Protein AF-A0A0T5ZIV1-F1 (afdb_monomer_lite)

pLDDT: mean 85.48, std 15.52, range [45.72, 97.94]

Secondary structure (DSSP, 8-state):
-EEEEEEEETTS--EEEEESSPPPTT-SEEEEEEEEETTSSPPTT-S-TTSEEEEEGGGEEEEE--GGGGT--TT--TT------PPPP-----HHHHHHHHH-

Radius of gyration: 23.07 Å; chains: 1; bounding box: 34×55×52 Å

Structure (mmCIF, N/CA/C/O backbone):
data_AF-A0A0T5ZIV1-F1
#
_entry.id   AF-A0A0T5ZIV1-F1
#
loop_
_atom_site.group_PDB
_atom_site.id
_atom_site.type_symbol
_atom_site.label_atom_id
_atom_site.label_alt_id
_atom_site.label_comp_id
_atom_site.label_asym_id
_atom_site.label_entity_id
_atom_site.label_seq_id
_atom_site.pdbx_PDB_ins_code
_atom_site.Cartn_x
_atom_site.Cartn_y
_atom_site.Cartn_z
_atom_site.occupancy
_atom_site.B_iso_or_equiv
_atom_site.auth_seq_id
_atom_site.auth_comp_id
_atom_site.auth_asym_id
_atom_site.auth_atom_id
_atom_site.pdbx_PDB_model_num
ATOM 1 N N . MET A 1 1 ? 6.982 -11.076 1.016 1.00 89.06 1 MET A N 1
ATOM 2 C CA . MET A 1 1 ? 6.802 -9.856 1.830 1.00 89.06 1 MET A CA 1
ATOM 3 C C . MET A 1 1 ? 7.751 -8.710 1.454 1.00 89.06 1 MET A C 1
ATOM 5 O O . MET A 1 1 ? 8.965 -8.836 1.584 1.00 89.06 1 MET A O 1
ATOM 9 N N . ILE A 1 2 ? 7.175 -7.580 1.044 1.00 95.88 2 ILE A N 1
ATOM 10 C CA . ILE A 1 2 ? 7.786 -6.269 0.791 1.00 95.88 2 ILE A CA 1
ATOM 11 C C . ILE A 1 2 ? 7.504 -5.393 2.014 1.00 95.88 2 ILE A C 1
ATOM 13 O O . ILE A 1 2 ? 6.345 -5.185 2.369 1.00 95.88 2 ILE A O 1
ATOM 17 N N . ARG A 1 3 ? 8.548 -4.897 2.680 1.00 95.06 3 ARG A N 1
ATOM 18 C CA . ARG A 1 3 ? 8.405 -4.136 3.931 1.00 95.06 3 ARG A CA 1
ATOM 19 C C . ARG A 1 3 ? 8.420 -2.636 3.694 1.00 95.06 3 ARG A C 1
ATOM 21 O O . ARG A 1 3 ? 9.196 -2.157 2.872 1.00 95.06 3 ARG A O 1
ATOM 28 N N . GLY A 1 4 ? 7.628 -1.916 4.483 1.00 95.06 4 GLY A N 1
ATOM 29 C CA . GLY A 1 4 ? 7.664 -0.454 4.525 1.00 95.06 4 GLY A CA 1
ATOM 30 C C . GLY A 1 4 ? 7.225 0.222 3.226 1.00 95.06 4 GLY A C 1
ATOM 31 O O . GLY A 1 4 ? 7.747 1.281 2.894 1.00 95.06 4 GLY A O 1
ATOM 32 N N . ALA A 1 5 ? 6.285 -0.379 2.493 1.00 97.19 5 ALA A N 1
ATOM 33 C CA . ALA A 1 5 ? 5.617 0.315 1.399 1.00 97.19 5 ALA A CA 1
ATOM 34 C C . ALA A 1 5 ? 4.782 1.478 1.959 1.00 97.19 5 ALA A C 1
ATOM 36 O O . ALA A 1 5 ? 4.236 1.375 3.063 1.00 97.19 5 ALA A O 1
ATOM 37 N N . VAL A 1 6 ? 4.660 2.568 1.199 1.00 97.69 6 VAL A N 1
ATOM 38 C CA . VAL A 1 6 ? 3.836 3.721 1.584 1.00 97.69 6 VAL A CA 1
ATOM 39 C C . VAL A 1 6 ? 2.562 3.738 0.750 1.00 97.69 6 VAL A C 1
ATOM 41 O O . VAL A 1 6 ? 2.604 3.804 -0.476 1.00 97.69 6 VAL A O 1
ATOM 44 N N . VAL A 1 7 ? 1.411 3.686 1.411 1.00 97.88 7 VAL A N 1
ATOM 45 C CA . VAL A 1 7 ? 0.099 3.808 0.773 1.00 97.88 7 VAL A CA 1
ATOM 46 C C . VAL A 1 7 ? -0.355 5.253 0.893 1.00 97.88 7 VAL A C 1
ATOM 48 O O . VAL A 1 7 ? -0.634 5.739 1.991 1.00 97.88 7 VAL A O 1
ATOM 51 N N . HIS A 1 8 ? -0.433 5.943 -0.241 1.00 97.88 8 HIS A N 1
ATOM 52 C CA . HIS A 1 8 ? -0.894 7.324 -0.308 1.00 97.88 8 HIS A CA 1
ATOM 53 C C . HIS A 1 8 ? -2.403 7.328 -0.536 1.00 97.88 8 HIS A C 1
ATOM 55 O O . HIS A 1 8 ? -2.877 7.100 -1.648 1.00 97.88 8 HIS A O 1
ATOM 61 N N . MET A 1 9 ? -3.164 7.547 0.532 1.00 96.38 9 MET A N 1
ATOM 62 C CA . MET A 1 9 ? -4.627 7.536 0.516 1.00 96.38 9 MET A CA 1
ATOM 63 C C . MET A 1 9 ? -5.200 8.821 -0.109 1.00 96.38 9 MET A C 1
ATOM 65 O O . MET A 1 9 ? -4.609 9.901 -0.045 1.00 96.38 9 MET A O 1
ATOM 69 N N . THR A 1 10 ? -6.377 8.736 -0.725 1.00 96.94 10 THR A N 1
ATOM 70 C CA . THR A 1 10 ? -7.058 9.907 -1.288 1.00 96.94 10 THR A CA 1
ATOM 71 C C . THR A 1 10 ? -7.620 10.790 -0.184 1.00 96.94 10 THR A C 1
ATOM 73 O O . THR A 1 10 ? -8.601 10.431 0.452 1.00 96.94 10 THR A O 1
ATOM 76 N N . GLY A 1 11 ? -7.036 11.980 -0.014 1.00 94.25 11 GLY A N 1
ATOM 77 C CA . GLY A 1 11 ? -7.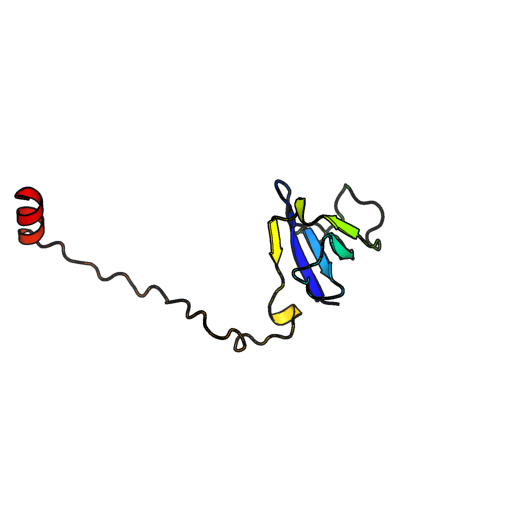543 12.980 0.935 1.00 94.25 11 GLY A CA 1
ATOM 78 C C . GLY A 1 11 ? -7.148 12.724 2.391 1.00 94.25 11 GLY A C 1
ATOM 79 O O . GLY A 1 11 ? -7.633 13.427 3.266 1.00 94.25 11 GLY A O 1
ATOM 80 N N . GLU A 1 12 ? -6.256 11.764 2.635 1.00 93.12 12 GLU A N 1
ATOM 81 C CA . GLU A 1 12 ? -5.835 11.327 3.967 1.00 93.12 12 GLU A CA 1
ATOM 82 C C . GLU A 1 12 ? -4.302 11.258 4.059 1.00 93.12 12 GLU A C 1
ATOM 84 O O . GLU A 1 12 ? -3.603 11.220 3.042 1.00 93.12 12 GLU A O 1
ATOM 89 N N . GLN A 1 13 ? -3.766 11.229 5.282 1.00 92.69 13 GLN A N 1
ATOM 90 C CA . GLN A 1 13 ? -2.324 11.080 5.510 1.00 92.69 13 GLN A CA 1
ATOM 91 C C . GLN A 1 13 ? -1.830 9.692 5.035 1.00 92.69 13 GLN A C 1
ATOM 93 O O . GLN A 1 13 ? -2.498 8.689 5.296 1.00 92.69 13 GLN A O 1
ATOM 98 N N . PRO A 1 14 ? -0.646 9.597 4.394 1.00 96.94 14 PRO A N 1
ATOM 99 C CA . PRO A 1 14 ? -0.049 8.322 4.008 1.00 96.94 14 PRO A CA 1
ATOM 100 C C . PRO A 1 14 ? 0.195 7.351 5.169 1.00 96.94 14 PRO A C 1
ATOM 102 O O . PRO A 1 14 ? 0.442 7.753 6.311 1.00 96.94 14 PRO A O 1
ATOM 105 N N . LEU A 1 15 ? 0.188 6.059 4.844 1.00 97.31 15 LEU A N 1
ATOM 106 C CA . LEU A 1 15 ? 0.362 4.959 5.791 1.00 97.31 15 LEU A CA 1
ATOM 107 C C . LEU A 1 15 ? 1.527 4.063 5.373 1.00 97.31 15 LEU A C 1
ATOM 109 O O . LEU A 1 15 ? 1.687 3.753 4.197 1.00 97.31 15 LEU A O 1
ATOM 113 N N . LEU A 1 16 ? 2.314 3.611 6.343 1.00 97.44 16 LEU A N 1
ATOM 114 C CA . LEU A 1 16 ? 3.330 2.580 6.163 1.00 97.44 16 LEU A CA 1
ATOM 115 C C . LEU A 1 16 ? 2.705 1.201 6.340 1.00 97.44 16 LEU A C 1
ATOM 117 O O . LEU A 1 16 ? 2.020 0.958 7.333 1.00 97.44 16 LEU A O 1
ATOM 121 N N . VAL A 1 17 ? 2.988 0.286 5.420 1.00 97.50 17 VAL A N 1
ATOM 122 C CA . VAL A 1 17 ? 2.451 -1.079 5.433 1.00 97.50 17 VAL A CA 1
ATOM 123 C C . VAL A 1 17 ? 3.498 -2.087 4.967 1.00 97.50 17 VAL A C 1
ATOM 125 O O . VAL A 1 17 ? 4.471 -1.734 4.300 1.00 97.50 17 VAL A O 1
ATOM 128 N N . ASP A 1 18 ? 3.266 -3.356 5.278 1.00 97.19 18 ASP A N 1
ATOM 129 C CA . ASP A 1 18 ? 3.988 -4.470 4.673 1.00 97.19 18 ASP A CA 1
ATOM 130 C C . ASP A 1 18 ? 3.051 -5.199 3.695 1.00 97.19 18 ASP A C 1
ATOM 132 O O . ASP A 1 18 ? 1.914 -5.539 4.040 1.00 97.19 18 ASP A O 1
ATOM 136 N N . LEU A 1 19 ? 3.519 -5.422 2.466 1.00 97.50 19 LEU A N 1
ATOM 137 C CA . LEU A 1 19 ? 2.779 -6.107 1.401 1.00 97.50 19 LEU A CA 1
ATOM 138 C C . LEU A 1 19 ? 3.277 -7.540 1.267 1.00 97.50 19 LEU A C 1
ATOM 140 O O . LEU A 1 19 ? 4.476 -7.792 1.384 1.00 97.50 19 LEU A O 1
ATOM 144 N N . GLU A 1 20 ? 2.401 -8.491 0.956 1.00 93.44 20 GLU A N 1
ATOM 145 C CA . GLU A 1 20 ? 2.865 -9.862 0.716 1.00 93.44 20 GLU A CA 1
ATOM 146 C C . GLU A 1 20 ? 3.597 -9.973 -0.632 1.00 93.44 20 GLU A C 1
ATOM 148 O O . GLU A 1 2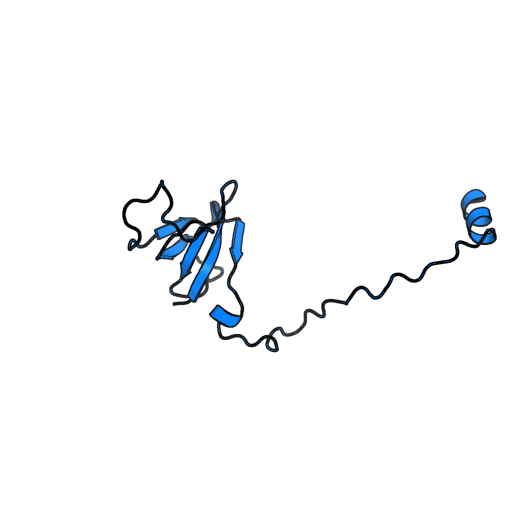0 ? 4.691 -10.544 -0.712 1.00 93.44 20 GLU A O 1
ATOM 153 N N . ALA A 1 21 ? 3.039 -9.328 -1.660 1.00 93.38 21 ALA A N 1
ATOM 154 C CA . ALA A 1 21 ? 3.535 -9.309 -3.030 1.00 93.38 21 ALA A CA 1
ATOM 155 C C . ALA A 1 21 ? 3.362 -7.922 -3.676 1.00 93.38 21 ALA A C 1
ATOM 157 O O . ALA A 1 21 ? 2.711 -7.036 -3.120 1.00 93.38 21 ALA A O 1
ATOM 158 N N . VAL A 1 22 ? 3.960 -7.741 -4.856 1.00 94.50 22 VAL A N 1
ATOM 159 C CA . VAL A 1 22 ? 3.763 -6.539 -5.678 1.00 94.50 22 VAL A CA 1
ATOM 160 C C . VAL A 1 22 ? 2.317 -6.515 -6.193 1.00 94.50 22 VAL A C 1
ATOM 162 O O . VAL A 1 22 ? 1.886 -7.528 -6.747 1.00 94.50 22 VAL A O 1
ATOM 165 N N . PRO A 1 23 ? 1.594 -5.387 -6.061 1.00 94.94 23 PRO A N 1
ATOM 166 C CA . PRO A 1 23 ? 0.296 -5.182 -6.698 1.00 94.94 23 PRO A CA 1
ATOM 167 C C . PRO A 1 23 ? 0.282 -5.502 -8.193 1.00 94.94 23 PRO A C 1
ATOM 169 O O . PRO A 1 23 ? 1.175 -5.081 -8.933 1.00 94.94 23 PRO A O 1
ATOM 172 N N . LEU A 1 24 ? -0.758 -6.196 -8.650 1.00 94.38 24 LEU A N 1
ATOM 173 C CA . LEU A 1 24 ? -0.989 -6.485 -10.062 1.00 94.38 24 LEU A CA 1
ATOM 174 C C . LEU A 1 24 ? -2.016 -5.510 -10.663 1.00 94.38 24 LEU A C 1
ATOM 176 O O . LEU A 1 24 ? -2.920 -5.058 -9.961 1.00 94.38 24 LEU A O 1
ATOM 180 N N . PRO A 1 25 ? -1.964 -5.229 -11.982 1.00 92.81 25 PRO A N 1
ATOM 181 C CA . PRO A 1 25 ? -2.908 -4.309 -12.630 1.00 92.81 25 PRO A CA 1
ATOM 182 C C . PRO A 1 25 ? -4.393 -4.695 -12.514 1.00 92.81 25 PRO A C 1
ATOM 184 O O . PRO A 1 25 ? -5.255 -3.848 -12.721 1.00 92.81 25 PRO A O 1
ATOM 187 N N . GLY A 1 26 ? -4.695 -5.969 -12.239 1.00 95.19 26 GLY A N 1
ATOM 188 C CA . GLY A 1 26 ? -6.062 -6.480 -12.100 1.00 95.19 26 GLY A CA 1
ATOM 189 C C . GLY A 1 26 ? -6.602 -6.493 -10.668 1.00 95.19 26 GLY A C 1
ATOM 190 O O . GLY A 1 26 ? -7.761 -6.858 -10.474 1.00 95.19 26 GLY A O 1
ATOM 191 N N . ASP A 1 27 ? -5.792 -6.134 -9.670 1.00 96.50 27 ASP A N 1
ATOM 192 C CA . ASP A 1 27 ? -6.224 -6.172 -8.277 1.00 96.50 27 ASP A CA 1
ATOM 193 C C . ASP A 1 27 ? -7.258 -5.070 -8.000 1.00 96.50 27 ASP A C 1
ATOM 195 O O . ASP A 1 27 ? -7.096 -3.913 -8.386 1.00 96.50 27 ASP A O 1
ATOM 199 N N . THR A 1 28 ? -8.330 -5.409 -7.283 1.00 97.06 28 THR A N 1
ATOM 200 C CA . THR A 1 28 ? -9.373 -4.444 -6.883 1.00 97.06 28 THR A CA 1
ATOM 201 C C . THR A 1 28 ? -9.177 -3.913 -5.464 1.00 97.06 28 THR A C 1
ATOM 203 O O . THR A 1 28 ? -9.758 -2.893 -5.085 1.00 97.06 28 THR A O 1
ATOM 206 N N . VAL A 1 29 ? -8.330 -4.582 -4.681 1.00 97.94 29 VAL A N 1
ATOM 207 C CA . VAL A 1 29 ? -7.977 -4.223 -3.306 1.00 97.94 29 VAL A CA 1
ATOM 208 C C . VAL A 1 29 ? -6.481 -4.411 -3.075 1.00 97.94 29 VAL A C 1
ATOM 210 O O . VAL A 1 29 ? -5.869 -5.326 -3.622 1.00 97.94 29 VAL A O 1
ATOM 213 N N . LEU A 1 30 ? -5.904 -3.575 -2.221 1.00 97.75 30 LEU A N 1
ATOM 214 C CA . LEU A 1 30 ? -4.582 -3.775 -1.653 1.00 97.75 30 LEU A CA 1
ATOM 215 C C . LEU A 1 30 ? -4.724 -4.577 -0.357 1.00 97.75 30 LEU A C 1
ATOM 217 O O . LEU A 1 30 ? -5.427 -4.151 0.562 1.00 97.75 30 LEU A O 1
ATOM 221 N N . VAL A 1 31 ? -4.050 -5.723 -0.277 1.00 97.50 31 VAL A N 1
ATOM 222 C CA . VAL A 1 31 ? -3.968 -6.532 0.946 1.00 97.50 31 VAL A CA 1
ATOM 223 C C . VAL A 1 31 ? -2.612 -6.299 1.600 1.00 97.50 31 VAL A C 1
ATOM 225 O O . VAL A 1 31 ? -1.570 -6.478 0.967 1.00 97.50 31 VAL A O 1
ATOM 228 N N . CYS A 1 32 ? -2.618 -5.887 2.863 1.00 97.62 32 CYS A N 1
ATOM 229 C CA . CYS A 1 32 ? -1.404 -5.541 3.590 1.00 97.62 32 CYS A CA 1
ATOM 230 C C . CYS A 1 32 ? -1.503 -5.854 5.088 1.00 97.62 32 CYS A C 1
ATOM 232 O O . CYS A 1 32 ? -2.546 -6.254 5.601 1.00 97.62 32 CYS A O 1
ATOM 234 N N . SER A 1 33 ? -0.390 -5.699 5.796 1.00 97.56 33 SER A N 1
ATOM 235 C CA . SER A 1 33 ? -0.276 -5.913 7.243 1.00 97.56 33 SER A CA 1
ATOM 236 C C . SER A 1 33 ? 0.589 -4.823 7.879 1.00 97.56 33 SER A C 1
ATOM 238 O O . SER A 1 33 ? 1.173 -3.999 7.168 1.00 97.56 33 SER A O 1
ATOM 240 N N . ASN A 1 34 ? 0.687 -4.817 9.214 1.00 96.19 34 ASN A N 1
ATOM 241 C CA . ASN A 1 34 ? 1.612 -3.945 9.949 1.00 96.19 34 ASN A CA 1
ATOM 242 C C . ASN A 1 34 ? 1.401 -2.448 9.643 1.00 96.19 34 ASN A C 1
ATOM 244 O O . ASN A 1 34 ? 2.346 -1.701 9.368 1.00 96.19 34 ASN A O 1
ATOM 248 N N . LEU A 1 35 ? 0.131 -2.035 9.626 1.00 96.75 35 LEU A N 1
ATOM 249 C CA . LEU A 1 35 ? -0.291 -0.695 9.239 1.00 96.75 35 LEU A CA 1
ATOM 250 C C . LEU A 1 35 ? 0.114 0.329 10.308 1.00 96.75 35 LEU A C 1
ATOM 252 O O . LEU A 1 35 ? -0.232 0.211 11.485 1.00 96.75 35 LEU A O 1
ATOM 256 N N . ARG A 1 36 ? 0.871 1.341 9.887 1.00 96.38 36 ARG A N 1
ATOM 257 C CA . ARG A 1 36 ? 1.480 2.365 10.742 1.00 96.38 36 ARG A CA 1
ATOM 258 C C . ARG A 1 36 ? 1.291 3.747 10.127 1.00 96.38 36 ARG A C 1
ATOM 260 O O . ARG A 1 36 ? 1.277 3.897 8.910 1.00 96.38 36 ARG A O 1
ATOM 267 N N . ALA A 1 37 ? 1.204 4.777 10.956 1.00 94.81 37 ALA A N 1
ATOM 268 C CA . ALA A 1 37 ? 1.425 6.146 10.504 1.00 94.81 37 ALA A CA 1
ATOM 269 C C . ALA A 1 37 ? 2.873 6.299 10.000 1.00 94.81 37 ALA A C 1
ATOM 271 O O . ALA A 1 37 ? 3.744 5.505 10.359 1.00 94.81 37 ALA A O 1
ATOM 272 N N . THR A 1 38 ? 3.173 7.348 9.231 1.00 88.38 38 THR A N 1
ATOM 273 C CA . THR A 1 38 ? 4.547 7.623 8.757 1.00 88.38 38 THR A CA 1
ATOM 274 C C . THR A 1 38 ? 5.566 7.791 9.893 1.00 88.38 38 THR A C 1
ATOM 276 O O . THR A 1 38 ? 6.742 7.506 9.705 1.00 88.38 38 THR A O 1
ATOM 279 N N . GLY A 1 39 ? 5.121 8.165 11.099 1.00 87.50 39 GLY A N 1
ATOM 280 C CA . GLY A 1 39 ? 5.940 8.166 12.320 1.00 87.50 39 GLY A CA 1
ATOM 281 C C . GLY A 1 39 ? 6.157 6.786 12.967 1.00 87.50 39 GLY A C 1
ATOM 282 O O . GLY A 1 39 ? 6.663 6.710 14.083 1.00 87.50 39 GLY A O 1
ATOM 283 N N . GLY A 1 40 ? 5.719 5.697 12.329 1.00 89.81 40 GLY A N 1
ATOM 284 C CA . GLY A 1 40 ? 5.876 4.312 12.791 1.00 89.81 40 GLY A CA 1
ATOM 285 C C . GLY A 1 40 ? 4.863 3.846 13.844 1.00 89.81 40 GLY A C 1
ATOM 286 O O . GLY A 1 40 ? 4.818 2.660 14.159 1.00 89.81 40 GLY A O 1
ATOM 287 N N . GLN A 1 41 ? 4.036 4.748 14.374 1.00 94.12 41 GLN A N 1
ATOM 288 C CA . GLN A 1 41 ? 3.034 4.430 15.396 1.00 94.12 41 GLN A CA 1
ATOM 289 C C . GLN A 1 41 ? 1.772 3.802 14.798 1.00 94.12 41 GLN A C 1
ATOM 291 O O . GLN A 1 41 ? 1.417 4.064 13.650 1.00 94.12 41 GLN A O 1
ATOM 296 N N . ARG A 1 42 ? 1.053 3.014 15.602 1.00 95.75 42 ARG A N 1
ATOM 297 C CA . ARG A 1 42 ? -0.266 2.468 15.252 1.00 95.75 42 ARG A CA 1
ATOM 298 C C . ARG A 1 42 ? -1.281 3.613 15.062 1.00 95.75 42 ARG A C 1
ATOM 300 O O . ARG A 1 42 ? -1.426 4.416 15.986 1.00 95.75 42 ARG A O 1
ATOM 307 N N . PRO A 1 43 ? -1.998 3.709 13.928 1.00 94.31 43 PRO A N 1
ATOM 308 C CA . PRO A 1 43 ? -3.027 4.730 13.750 1.00 94.31 43 PRO A CA 1
ATOM 309 C C . PRO A 1 43 ? -4.187 4.563 14.731 1.00 94.31 43 PRO A C 1
ATOM 311 O O . PRO A 1 43 ? -4.504 3.454 15.155 1.00 94.31 43 PRO A O 1
ATOM 314 N N . SER A 1 44 ? -4.844 5.670 15.072 1.00 93.19 44 SER A N 1
ATOM 315 C CA . SER A 1 44 ? -5.943 5.692 16.048 1.00 93.19 44 SER A CA 1
ATOM 316 C C . SER A 1 44 ? -7.204 4.961 15.582 1.00 93.19 44 SER A C 1
ATOM 318 O O . SER A 1 44 ? -8.011 4.561 16.414 1.00 93.19 44 SER A O 1
ATOM 320 N N . PHE A 1 45 ? -7.378 4.797 14.269 1.00 92.56 45 PHE A N 1
ATOM 321 C CA . PHE A 1 45 ? -8.564 4.195 13.656 1.00 92.56 45 PHE A CA 1
ATOM 322 C C . PHE A 1 45 ? -8.462 2.676 13.450 1.00 92.56 45 PHE A C 1
ATOM 324 O O . PHE A 1 45 ? -9.395 2.075 12.923 1.00 92.56 45 PHE A O 1
ATOM 331 N N . ILE A 1 46 ? -7.349 2.048 13.838 1.00 94.56 46 ILE A N 1
ATOM 332 C CA . ILE A 1 46 ? -7.228 0.586 13.880 1.00 94.56 46 ILE A CA 1
ATOM 333 C C . ILE A 1 46 ? -7.137 0.126 15.329 1.00 94.56 46 ILE A C 1
ATOM 335 O O . ILE A 1 46 ? -6.723 0.899 16.188 1.00 94.56 46 ILE A O 1
ATOM 339 N N . ASP A 1 47 ? -7.504 -1.125 15.604 1.00 94.25 47 ASP A N 1
ATOM 340 C CA . ASP A 1 47 ? -7.404 -1.717 16.943 1.00 94.25 47 ASP A CA 1
ATOM 34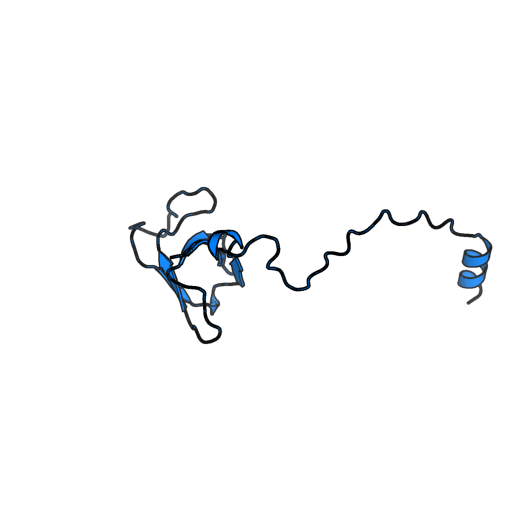1 C C . ASP A 1 47 ? -6.159 -2.615 17.053 1.00 94.25 47 ASP A C 1
ATOM 343 O O . ASP A 1 47 ? -5.172 -2.258 17.700 1.00 94.25 47 ASP A O 1
ATOM 347 N N . ALA A 1 48 ? -6.129 -3.714 16.300 1.00 94.25 48 ALA A N 1
ATOM 348 C CA . ALA A 1 48 ? -5.035 -4.681 16.308 1.00 94.25 48 ALA A CA 1
ATOM 349 C C . ALA A 1 48 ? -4.016 -4.422 15.178 1.00 94.25 48 ALA A C 1
ATOM 351 O O . ALA A 1 48 ? -4.349 -4.512 13.993 1.00 94.25 48 ALA A O 1
ATOM 352 N N . ILE A 1 49 ? -2.765 -4.103 15.538 1.00 91.25 49 ILE A N 1
ATOM 353 C CA . ILE A 1 49 ? -1.679 -3.783 14.584 1.00 91.25 49 ILE A CA 1
ATOM 354 C C . ILE A 1 49 ? -1.240 -4.988 13.734 1.00 91.25 49 ILE A C 1
ATOM 356 O O . ILE A 1 49 ? -0.745 -4.822 12.620 1.00 91.25 49 ILE A O 1
ATOM 360 N N . ASP A 1 50 ? -1.447 -6.195 14.249 1.00 91.31 50 ASP A N 1
ATOM 361 C CA . ASP A 1 50 ? -1.147 -7.482 13.621 1.00 91.31 50 ASP A CA 1
ATOM 362 C C . ASP A 1 50 ? -2.284 -7.999 12.722 1.00 91.31 50 ASP A C 1
ATOM 364 O O . ASP A 1 50 ? -2.227 -9.125 12.228 1.00 91.31 50 ASP A O 1
ATOM 368 N N . SER A 1 51 ? -3.298 -7.170 12.454 1.00 96.75 51 SER A N 1
ATOM 369 C CA . SER A 1 51 ? -4.370 -7.503 11.515 1.00 96.75 51 SER A CA 1
ATOM 370 C C . SER A 1 51 ? -3.887 -7.544 10.063 1.00 96.75 51 SER A C 1
ATOM 372 O O . SER A 1 51 ? -2.931 -6.873 9.661 1.00 96.75 51 SER A O 1
ATOM 374 N N . THR A 1 52 ? -4.627 -8.287 9.240 1.00 97.12 52 THR A N 1
ATOM 375 C CA . THR A 1 52 ? -4.626 -8.103 7.786 1.00 97.12 52 THR A CA 1
ATOM 376 C C . THR A 1 52 ? -5.607 -6.997 7.422 1.00 97.12 52 THR A C 1
ATOM 378 O O . THR A 1 52 ? -6.768 -7.024 7.828 1.00 97.12 52 THR A O 1
ATOM 381 N N . PHE A 1 53 ? -5.147 -6.038 6.631 1.00 97.25 53 PHE A N 1
ATOM 382 C CA . PHE A 1 53 ? -5.939 -4.920 6.146 1.00 97.25 53 PHE A CA 1
ATOM 383 C C . PHE A 1 53 ? -6.232 -5.113 4.662 1.00 97.25 53 PHE A C 1
ATOM 385 O O . PHE A 1 53 ? -5.357 -5.501 3.887 1.00 97.25 53 PHE A O 1
ATOM 392 N N . VAL A 1 54 ? -7.473 -4.835 4.274 1.00 97.44 54 VAL A N 1
ATOM 393 C CA . VAL A 1 54 ? -7.939 -4.901 2.888 1.00 97.44 54 VAL A CA 1
ATOM 394 C C . VAL A 1 54 ? -8.463 -3.520 2.522 1.00 97.44 54 VAL A C 1
ATOM 396 O O . VAL A 1 54 ? -9.462 -3.070 3.080 1.00 97.44 54 VAL A O 1
ATOM 399 N N . ILE A 1 55 ? -7.768 -2.831 1.620 1.00 96.81 55 ILE A N 1
ATOM 400 C CA . ILE A 1 55 ? -8.048 -1.435 1.266 1.00 96.81 55 ILE A CA 1
ATOM 401 C C . ILE A 1 55 ? -8.464 -1.370 -0.209 1.00 96.81 55 ILE A C 1
ATOM 403 O O . ILE A 1 55 ? -7.684 -1.777 -1.069 1.00 96.81 55 ILE A O 1
ATOM 407 N N . PRO A 1 56 ? -9.656 -0.856 -0.554 1.00 97.44 56 PRO A N 1
ATOM 408 C CA . PRO A 1 56 ? -10.047 -0.673 -1.950 1.00 97.44 56 PRO A CA 1
ATOM 409 C C . PRO A 1 56 ? -9.123 0.305 -2.684 1.00 97.44 56 PRO A C 1
ATOM 411 O O . PRO A 1 56 ? -8.880 1.408 -2.189 1.00 97.44 56 PRO A O 1
ATOM 414 N N . TYR A 1 57 ? -8.681 -0.035 -3.903 1.00 96.94 57 TYR A N 1
ATOM 415 C CA . TYR A 1 57 ? -7.833 0.870 -4.701 1.00 96.94 57 TYR A CA 1
ATOM 416 C C . TYR A 1 57 ? -8.509 2.202 -5.027 1.00 96.94 57 TYR A C 1
ATOM 418 O O . TYR A 1 57 ? -7.828 3.203 -5.205 1.00 96.94 57 TYR A O 1
ATOM 426 N N . GLN A 1 58 ? -9.844 2.249 -5.029 1.00 96.56 58 GLN A N 1
ATOM 427 C CA . GLN A 1 58 ? -10.623 3.479 -5.217 1.00 96.56 58 GLN A CA 1
ATOM 428 C C . GLN A 1 58 ? -10.285 4.573 -4.186 1.00 96.56 58 GLN A C 1
ATOM 430 O O . GLN A 1 58 ? -10.497 5.755 -4.453 1.00 96.56 58 GLN A O 1
ATOM 435 N N . HIS A 1 59 ? -9.750 4.198 -3.020 1.00 96.88 59 HIS A N 1
ATOM 436 C CA . HIS A 1 59 ? -9.342 5.126 -1.965 1.00 96.88 59 HIS A CA 1
ATOM 437 C C . HIS A 1 59 ? -7.827 5.375 -1.921 1.00 96.88 59 HIS A C 1
ATOM 439 O O . HIS A 1 59 ? -7.365 6.115 -1.056 1.00 96.88 59 HIS A O 1
ATOM 445 N N . ILE A 1 60 ? -7.054 4.797 -2.843 1.00 97.31 60 ILE A N 1
ATOM 446 C CA . ILE A 1 60 ? -5.594 4.911 -2.911 1.00 97.31 60 ILE A CA 1
ATOM 447 C C . ILE A 1 60 ? -5.228 5.772 -4.126 1.00 97.31 60 ILE A C 1
ATOM 449 O O . ILE A 1 60 ? -5.675 5.508 -5.237 1.00 97.31 60 ILE A O 1
ATOM 453 N N . ARG A 1 61 ? -4.389 6.795 -3.934 1.00 96.94 61 ARG A N 1
ATOM 454 C CA . ARG A 1 61 ? -3.810 7.588 -5.032 1.00 96.94 61 ARG A CA 1
ATOM 455 C C . ARG A 1 61 ? -2.698 6.821 -5.732 1.00 96.94 61 ARG A C 1
ATOM 457 O O . ARG A 1 61 ? -2.690 6.734 -6.953 1.00 96.94 61 ARG A O 1
ATOM 464 N N . PHE A 1 62 ? -1.759 6.291 -4.954 1.00 97.00 62 PHE A N 1
ATOM 465 C CA . PHE A 1 62 ? -0.689 5.416 -5.427 1.00 97.00 62 PHE A CA 1
ATOM 466 C C . PHE A 1 62 ? -0.049 4.655 -4.257 1.00 97.00 62 PHE A C 1
ATOM 468 O O . PHE A 1 62 ? -0.247 4.991 -3.085 1.00 97.00 62 PHE A O 1
ATOM 475 N N . VAL A 1 63 ? 0.727 3.625 -4.593 1.00 97.31 63 VAL A N 1
ATOM 476 C CA . VAL A 1 63 ? 1.542 2.856 -3.648 1.00 97.31 63 VAL A CA 1
ATOM 477 C C . VAL A 1 63 ? 3.008 3.067 -4.000 1.00 97.31 63 VAL A C 1
ATOM 479 O O . VAL A 1 63 ? 3.418 2.854 -5.138 1.00 97.31 63 VAL A O 1
ATOM 482 N N . GLU A 1 64 ? 3.794 3.488 -3.021 1.00 96.81 64 GLU A N 1
ATOM 483 C CA . GLU A 1 64 ? 5.232 3.688 -3.139 1.00 96.81 64 GLU A CA 1
ATOM 484 C C . GLU A 1 64 ? 5.965 2.462 -2.592 1.00 96.81 64 GLU A C 1
ATOM 486 O O . GLU A 1 64 ? 5.750 2.047 -1.450 1.00 96.81 64 GLU A O 1
ATOM 491 N N . ILE A 1 65 ? 6.837 1.875 -3.410 1.00 96.00 65 ILE A N 1
ATOM 492 C CA . ILE A 1 65 ? 7.674 0.740 -3.024 1.00 96.00 65 ILE A CA 1
ATOM 493 C C . ILE A 1 65 ? 9.119 1.083 -3.376 1.00 96.00 65 ILE A C 1
ATOM 495 O O . ILE A 1 65 ? 9.453 1.250 -4.549 1.00 96.00 65 ILE A O 1
ATOM 499 N N . ALA A 1 66 ? 9.984 1.160 -2.364 1.00 93.19 66 ALA A N 1
ATOM 500 C CA . ALA A 1 66 ? 11.402 1.428 -2.568 1.00 93.19 66 ALA A CA 1
ATOM 501 C C . ALA A 1 66 ? 12.071 0.318 -3.400 1.00 93.19 66 ALA A C 1
ATOM 503 O O . ALA A 1 66 ? 11.807 -0.869 -3.192 1.00 93.19 66 ALA A O 1
ATOM 504 N N . ALA A 1 67 ? 12.999 0.686 -4.291 1.00 91.31 67 ALA A N 1
ATOM 505 C CA . ALA A 1 67 ? 13.738 -0.267 -5.129 1.00 91.31 67 ALA A CA 1
ATOM 506 C C . ALA A 1 67 ? 14.437 -1.353 -4.293 1.00 91.31 67 ALA A C 1
ATOM 508 O O . ALA A 1 67 ? 14.313 -2.545 -4.587 1.00 91.31 67 ALA A O 1
ATOM 509 N N . ALA A 1 68 ? 15.054 -0.947 -3.179 1.00 89.38 68 ALA A N 1
ATOM 510 C CA . ALA A 1 68 ? 15.676 -1.852 -2.219 1.00 89.38 68 ALA A CA 1
ATOM 511 C C . ALA A 1 68 ? 14.695 -2.901 -1.659 1.00 89.38 68 ALA A C 1
ATOM 513 O O . ALA A 1 68 ? 15.071 -4.058 -1.481 1.00 89.38 68 ALA A O 1
ATOM 514 N N . ALA A 1 69 ? 13.426 -2.536 -1.437 1.00 89.12 69 ALA A N 1
ATOM 515 C CA . ALA A 1 69 ? 12.399 -3.457 -0.945 1.00 89.12 69 ALA A CA 1
ATOM 516 C C . ALA A 1 69 ? 11.953 -4.478 -2.009 1.00 89.12 69 ALA A C 1
ATOM 518 O O . ALA A 1 69 ? 11.459 -5.549 -1.661 1.00 89.12 69 ALA A O 1
ATOM 519 N N . LEU A 1 70 ? 12.165 -4.174 -3.294 1.00 87.88 70 LEU A N 1
ATOM 520 C CA . LEU A 1 70 ? 11.973 -5.099 -4.416 1.00 87.88 70 LEU A CA 1
ATOM 521 C C . LEU A 1 70 ? 13.234 -5.910 -4.744 1.00 87.88 70 LEU A C 1
ATOM 523 O O . LEU A 1 70 ? 13.214 -6.706 -5.680 1.00 87.88 70 LEU A O 1
ATOM 527 N N . GLY A 1 71 ? 14.341 -5.688 -4.029 1.00 82.50 71 GLY A N 1
ATOM 528 C CA . GLY A 1 71 ? 15.640 -6.261 -4.381 1.00 82.50 71 GLY A CA 1
ATOM 529 C C . GLY A 1 71 ? 16.210 -5.732 -5.704 1.00 82.50 71 GLY A C 1
ATOM 530 O O . GLY A 1 71 ? 17.179 -6.300 -6.207 1.00 82.50 71 GLY A O 1
ATOM 531 N N . ARG A 1 72 ? 15.636 -4.655 -6.263 1.00 74.62 72 ARG A N 1
ATOM 532 C CA . ARG A 1 72 ? 16.196 -3.944 -7.417 1.00 74.62 72 ARG A CA 1
ATOM 533 C C . ARG A 1 72 ? 17.402 -3.146 -6.944 1.00 74.62 72 ARG A C 1
ATOM 535 O O . ARG A 1 72 ? 17.314 -2.407 -5.965 1.00 74.62 72 ARG A O 1
ATOM 542 N N . ARG A 1 73 ? 18.531 -3.313 -7.629 1.00 64.81 73 ARG A N 1
ATOM 543 C CA . ARG A 1 73 ? 19.717 -2.478 -7.402 1.00 64.81 73 ARG A CA 1
ATOM 544 C C . ARG A 1 73 ? 19.508 -1.136 -8.096 1.00 64.81 73 ARG A C 1
ATOM 546 O O . ARG A 1 73 ? 18.805 -1.081 -9.100 1.00 64.81 73 ARG A O 1
ATOM 553 N N . ASP A 1 74 ? 20.171 -0.088 -7.617 1.00 58.53 74 ASP A N 1
ATOM 554 C CA . ASP A 1 74 ? 20.053 1.273 -8.168 1.00 58.53 74 ASP A CA 1
ATOM 555 C C . ASP A 1 74 ? 20.384 1.370 -9.679 1.00 58.53 74 ASP A C 1
ATOM 557 O O . ASP A 1 74 ? 20.016 2.340 -10.329 1.00 58.53 74 ASP A O 1
ATOM 561 N N . GLY A 1 75 ? 21.012 0.340 -10.268 1.00 56.53 75 GLY A N 1
ATOM 562 C CA . GLY A 1 75 ? 21.298 0.227 -11.706 1.00 56.53 75 GLY A CA 1
ATOM 563 C C . GLY A 1 75 ? 20.282 -0.555 -12.560 1.00 56.53 75 GLY A C 1
ATOM 564 O O . GLY A 1 75 ? 20.475 -0.635 -13.767 1.00 56.53 75 GLY A O 1
ATOM 565 N N . ASP A 1 76 ? 19.219 -1.131 -11.979 1.00 53.31 76 ASP A N 1
ATOM 566 C CA . ASP A 1 76 ? 18.156 -1.849 -12.723 1.00 53.31 76 ASP A CA 1
ATOM 567 C C . ASP A 1 76 ? 17.050 -0.915 -13.250 1.00 53.31 76 ASP A C 1
ATOM 569 O O . ASP A 1 76 ? 16.096 -1.361 -13.896 1.00 53.31 76 ASP A O 1
ATOM 573 N N . ALA A 1 77 ? 17.152 0.390 -12.981 1.00 54.53 77 ALA A N 1
ATOM 574 C CA . ALA A 1 77 ? 16.310 1.404 -13.599 1.00 54.53 77 ALA A CA 1
ATOM 575 C C . ALA A 1 77 ? 16.707 1.554 -15.075 1.00 54.53 77 ALA A C 1
ATOM 577 O O . ALA A 1 77 ? 17.436 2.463 -15.463 1.00 54.53 77 ALA A O 1
ATOM 578 N N . ALA A 1 78 ? 16.241 0.633 -15.914 1.00 49.72 78 ALA A N 1
ATOM 579 C CA . ALA A 1 78 ? 16.304 0.800 -17.353 1.00 49.72 78 ALA A CA 1
ATOM 580 C C . ALA A 1 78 ? 15.555 2.091 -17.746 1.00 49.72 78 ALA A C 1
ATOM 582 O O . ALA A 1 78 ? 14.328 2.116 -17.787 1.00 49.72 78 ALA A O 1
ATOM 583 N N . GLY A 1 79 ? 16.311 3.152 -18.041 1.00 47.41 79 GLY A N 1
ATOM 584 C CA . GLY A 1 79 ? 15.911 4.191 -18.990 1.00 47.41 79 GLY A CA 1
ATOM 585 C C . GLY A 1 79 ? 15.060 5.351 -18.477 1.00 47.41 79 GLY A C 1
ATOM 586 O O . GLY A 1 79 ? 14.189 5.807 -19.212 1.00 47.41 79 GLY A O 1
ATOM 587 N N . VAL A 1 80 ? 15.327 5.889 -17.286 1.00 50.03 80 VAL A N 1
ATOM 588 C CA . VAL A 1 80 ? 15.007 7.304 -17.033 1.00 50.03 80 VAL A CA 1
ATOM 589 C C . VAL A 1 80 ? 16.322 8.014 -16.757 1.00 50.03 80 VAL A C 1
ATOM 591 O O . VAL A 1 80 ? 16.773 8.074 -15.617 1.00 50.03 80 VAL A O 1
ATOM 594 N N . GLU A 1 81 ? 16.973 8.504 -17.814 1.00 45.72 81 GLU A N 1
ATOM 595 C CA . GLU A 1 81 ? 17.992 9.532 -17.627 1.00 45.72 81 GLU A CA 1
ATOM 596 C C . GLU A 1 81 ? 17.275 10.751 -17.048 1.00 45.72 81 GLU A C 1
ATOM 598 O O . GLU A 1 81 ? 16.571 11.483 -17.745 1.00 45.72 81 GLU A O 1
ATOM 603 N N . LEU A 1 82 ? 17.400 10.928 -15.733 1.00 52.03 82 LEU A N 1
ATOM 604 C CA . LEU A 1 82 ? 17.243 12.234 -15.121 1.00 52.03 82 LEU A CA 1
ATOM 605 C C . LEU A 1 82 ? 18.296 13.109 -15.793 1.00 52.03 82 LEU A C 1
ATOM 607 O O . LEU A 1 82 ? 19.478 13.008 -15.473 1.00 52.03 82 LEU A O 1
ATOM 611 N N . LEU A 1 83 ? 17.871 13.904 -16.774 1.00 56.19 83 LEU A N 1
ATOM 612 C CA . LEU A 1 83 ? 18.683 14.994 -17.281 1.00 56.19 83 LEU A CA 1
ATOM 613 C C . LEU A 1 83 ? 18.976 15.870 -16.067 1.00 56.19 83 LEU A C 1
ATOM 615 O O . LEU A 1 83 ? 18.087 16.568 -15.576 1.00 56.19 83 LEU A O 1
ATOM 619 N N . GLU A 1 84 ? 20.194 15.777 -15.539 1.00 53.44 84 GLU A N 1
ATOM 620 C CA . GLU A 1 84 ? 20.697 16.793 -14.633 1.00 53.44 84 GLU A CA 1
ATOM 621 C C . GLU A 1 84 ? 20.528 18.110 -15.385 1.00 53.44 84 GLU A C 1
ATOM 623 O O . GLU A 1 84 ? 21.115 18.308 -16.453 1.00 53.44 84 GLU A O 1
ATOM 628 N N . SER A 1 85 ? 19.648 18.981 -14.887 1.00 57.91 85 SER A N 1
ATOM 629 C CA . SER A 1 85 ? 19.578 20.351 -15.363 1.00 57.91 85 SER A CA 1
ATOM 630 C C . SER A 1 85 ? 20.932 20.966 -15.036 1.00 57.91 85 SER A C 1
ATOM 632 O O . SER A 1 85 ? 21.178 21.383 -13.901 1.00 57.91 85 SER A O 1
ATOM 634 N N . GLY A 1 86 ? 21.846 20.929 -16.006 1.00 62.47 86 GLY A N 1
ATOM 635 C CA . GLY A 1 86 ? 23.082 21.689 -15.949 1.00 62.47 86 GLY A CA 1
ATOM 636 C C . GLY A 1 86 ? 22.753 23.160 -15.687 1.00 62.47 86 GLY A C 1
ATOM 637 O O . GLY A 1 86 ? 21.617 23.581 -15.924 1.00 62.47 86 GLY A O 1
ATOM 638 N N . PRO A 1 87 ? 23.707 23.945 -15.163 1.00 60.38 87 PRO A N 1
ATOM 639 C CA . PRO A 1 87 ? 23.465 25.356 -14.897 1.00 60.38 87 PRO A CA 1
ATOM 640 C C . PRO A 1 87 ? 22.913 26.018 -16.164 1.00 60.38 87 PRO A C 1
ATOM 642 O O . PRO A 1 87 ? 23.534 25.926 -17.224 1.00 60.38 87 PRO A O 1
ATOM 645 N N . GLU A 1 88 ? 21.725 26.622 -16.051 1.00 63.66 88 GLU A N 1
ATOM 646 C CA . GLU A 1 88 ? 21.120 27.411 -17.125 1.00 63.66 88 GLU A CA 1
ATOM 647 C C . GLU A 1 88 ? 22.179 28.422 -17.588 1.00 63.66 88 GLU A C 1
ATOM 649 O O . GLU A 1 88 ? 22.694 29.171 -16.750 1.00 63.66 88 GLU A O 1
ATOM 654 N N . PRO A 1 89 ? 22.580 28.428 -18.872 1.00 59.97 89 PRO A N 1
ATOM 655 C CA . PRO A 1 89 ? 23.512 29.436 -19.345 1.00 59.97 89 PRO A CA 1
ATOM 656 C C . PRO A 1 89 ? 22.882 30.810 -19.105 1.00 59.97 89 PRO A C 1
ATOM 658 O O . PRO A 1 89 ? 21.725 31.028 -19.467 1.00 59.97 89 PRO A O 1
ATOM 661 N N . GLU A 1 90 ? 23.626 31.734 -18.493 1.00 60.47 90 GLU A N 1
ATOM 662 C CA . GLU A 1 90 ? 23.237 33.143 -18.436 1.00 60.47 90 GLU A CA 1
ATOM 663 C C . GLU A 1 90 ? 23.181 33.661 -19.877 1.00 60.47 90 GLU A C 1
ATOM 665 O O . GLU A 1 90 ? 2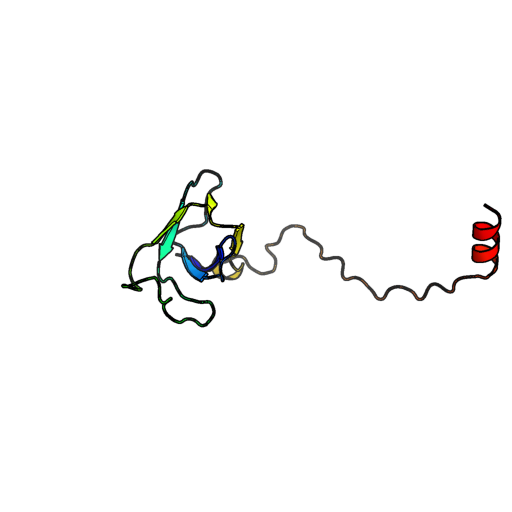4.192 34.008 -20.483 1.0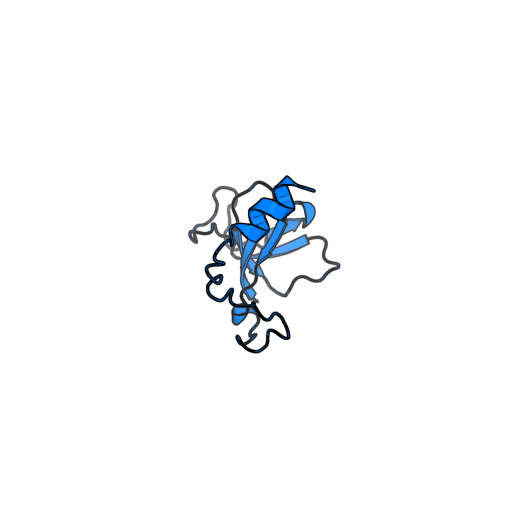0 60.47 90 GLU A O 1
ATOM 670 N N . LEU A 1 91 ? 21.991 33.616 -20.474 1.00 67.19 91 LEU A N 1
ATOM 671 C CA . LEU A 1 91 ? 21.754 34.163 -21.798 1.00 67.19 91 LEU A CA 1
ATOM 672 C C . LEU A 1 91 ? 21.825 35.690 -21.677 1.00 67.19 91 LEU A C 1
ATOM 674 O O . LEU A 1 91 ? 20.906 36.313 -21.141 1.00 67.19 91 LEU A O 1
ATOM 678 N N . GLU A 1 92 ? 22.909 36.295 -22.165 1.00 63.78 92 GLU A N 1
ATOM 679 C CA . GLU A 1 92 ? 22.977 37.743 -22.367 1.00 63.78 92 GLU A CA 1
ATOM 680 C C . GLU A 1 92 ? 21.902 38.132 -23.393 1.00 63.78 92 GLU A C 1
ATOM 682 O O . GLU A 1 92 ? 21.967 37.801 -24.57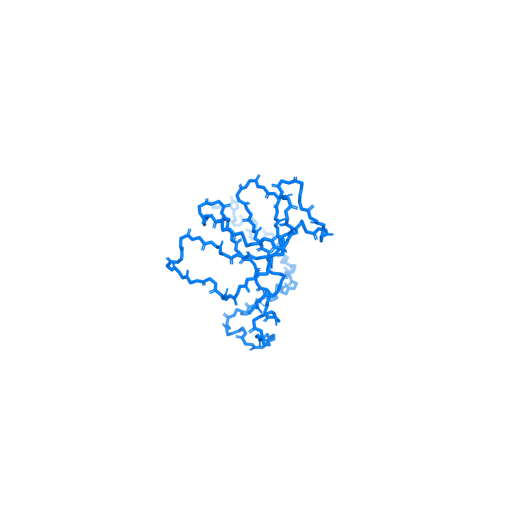7 1.00 63.78 92 GLU A O 1
ATOM 687 N N . LEU A 1 93 ? 20.839 38.774 -22.909 1.00 74.44 93 LEU A N 1
ATOM 688 C CA . LEU A 1 93 ? 19.765 39.296 -23.746 1.00 74.44 93 LEU A CA 1
ATOM 689 C C . LEU A 1 93 ? 20.296 40.490 -24.552 1.00 74.44 93 LEU A C 1
ATOM 691 O O . LEU A 1 93 ? 20.313 41.616 -24.058 1.00 74.44 93 LEU A O 1
ATOM 695 N N . ASP A 1 94 ? 20.705 40.241 -25.796 1.00 78.50 94 ASP A N 1
ATOM 696 C CA . ASP A 1 94 ? 21.166 41.283 -26.717 1.00 78.50 94 ASP A CA 1
ATOM 697 C C . ASP A 1 94 ? 20.059 42.306 -27.036 1.00 78.50 94 ASP A C 1
ATOM 699 O O . ASP A 1 94 ? 18.917 41.953 -27.356 1.00 78.50 94 ASP A O 1
ATOM 703 N N . GLU A 1 95 ? 20.404 43.600 -27.038 1.00 78.81 95 GLU A N 1
ATOM 704 C CA . GLU A 1 95 ? 19.455 44.686 -27.342 1.00 78.81 95 GLU A CA 1
ATOM 705 C C . GLU A 1 95 ? 18.811 44.565 -28.735 1.00 78.81 95 GLU A C 1
ATOM 707 O O . GLU A 1 95 ? 17.676 45.003 -28.946 1.00 78.81 95 GLU A O 1
ATOM 712 N N . ASP A 1 96 ? 19.500 43.941 -29.690 1.00 77.19 96 ASP A N 1
ATOM 713 C CA . ASP A 1 96 ? 18.971 43.704 -31.035 1.00 77.19 96 ASP A CA 1
ATOM 714 C C . ASP A 1 96 ? 17.825 42.676 -31.042 1.00 77.19 96 ASP A C 1
ATOM 716 O O . ASP A 1 96 ? 16.902 42.788 -31.856 1.00 77.19 96 ASP A O 1
ATOM 720 N N . LEU A 1 97 ? 17.828 41.709 -30.114 1.00 79.19 97 LEU A N 1
ATOM 721 C CA . LEU A 1 97 ? 16.730 40.755 -29.936 1.00 79.19 97 LEU A CA 1
ATOM 722 C C . LEU A 1 97 ? 15.485 41.465 -29.389 1.00 79.19 97 LEU A C 1
ATOM 724 O O . LEU A 1 97 ? 14.382 41.279 -29.908 1.00 79.19 97 LEU A O 1
ATOM 728 N N . LEU A 1 98 ? 15.668 42.332 -28.387 1.00 80.56 98 LEU A N 1
ATOM 729 C CA . LEU A 1 98 ? 14.586 43.128 -27.799 1.00 80.56 98 LEU A CA 1
ATOM 730 C C . LEU A 1 98 ? 13.969 44.091 -28.818 1.00 80.56 98 LEU A C 1
ATOM 732 O O . LEU A 1 98 ? 12.752 44.287 -28.824 1.00 80.56 98 LEU A O 1
ATOM 736 N N . ARG A 1 99 ? 14.786 44.655 -29.717 1.00 82.69 99 ARG A N 1
ATOM 737 C CA . ARG A 1 99 ? 14.297 45.513 -30.802 1.00 82.69 99 ARG A CA 1
ATOM 738 C C . ARG A 1 99 ? 13.408 44.736 -31.776 1.00 82.69 99 ARG A C 1
ATOM 740 O O . ARG A 1 99 ? 12.308 45.191 -32.068 1.00 82.69 99 ARG A O 1
ATOM 747 N N . ARG A 1 100 ? 13.826 43.536 -32.199 1.00 82.44 100 ARG A N 1
ATOM 748 C CA . ARG A 1 100 ? 13.055 42.693 -33.136 1.00 82.44 100 ARG A CA 1
ATOM 749 C C . ARG A 1 100 ? 11.719 42.217 -32.571 1.00 82.44 100 ARG A C 1
ATOM 751 O O . ARG A 1 100 ? 10.745 42.191 -33.309 1.00 82.44 100 ARG A O 1
ATOM 758 N N . VAL A 1 101 ? 11.655 41.868 -31.284 1.00 84.69 101 VAL A N 1
ATOM 759 C CA . VAL A 1 101 ? 10.387 41.477 -30.634 1.00 84.69 101 VAL A CA 1
ATOM 760 C C . VAL A 1 101 ? 9.415 42.654 -30.553 1.00 84.69 101 VAL A C 1
ATOM 762 O O . VAL A 1 101 ? 8.211 42.460 -30.652 1.00 84.69 101 VAL A O 1
ATOM 765 N N . ARG A 1 102 ? 9.922 43.879 -30.382 1.00 75.00 102 ARG A N 1
ATOM 766 C CA . ARG A 1 102 ? 9.087 45.082 -30.282 1.00 75.00 102 ARG A CA 1
ATOM 767 C C . ARG A 1 102 ? 8.529 45.550 -31.630 1.00 75.00 102 ARG A C 1
ATOM 769 O O . ARG A 1 102 ? 7.546 46.285 -31.650 1.00 75.00 102 ARG A O 1
ATOM 776 N N . GLU A 1 103 ? 9.182 45.172 -32.724 1.00 82.06 103 GLU A N 1
ATOM 777 C CA . GLU A 1 103 ? 8.803 45.527 -34.097 1.00 82.06 103 GLU A CA 1
ATOM 778 C C . GLU A 1 103 ? 7.958 44.445 -34.802 1.00 82.06 103 GLU A C 1
ATOM 780 O O . GLU A 1 103 ? 7.499 44.683 -35.920 1.00 82.06 103 GLU A O 1
ATOM 785 N N . ALA A 1 104 ? 7.748 43.286 -34.164 1.00 64.69 104 ALA A N 1
ATOM 786 C CA . ALA A 1 104 ? 6.874 42.199 -34.622 1.00 64.69 104 ALA A CA 1
ATOM 787 C C . ALA A 1 104 ? 5.445 42.343 -34.073 1.00 64.69 104 ALA A C 1
ATOM 789 O O . ALA A 1 104 ? 4.502 41.995 -34.821 1.00 64.69 104 ALA A O 1
#

Sequence (104 aa):
MIRGAVVHMTGEQPLLVDLEAVPLPGDTVLVCSNLRATGGQRPSFIDAIDSTFVIPYQHIRFVEIAAAALGRRDGDAAGVELLESGPEPELELDEDLLRRVREA

Foldseek 3Di:
DQFQKWWAFDPDAIWTWAAPDDDDPPDQWGKTAQIGGPVSHDDPPDDDRGDIDIGGCVGTPDIGGDCVSVVHDPPNPPDDPPPPPDPDPPPPPDPVNVVVVVVD